Protein 2HQ6 (pdb70)

GO terms:
  GO:0071005 U2-type precatalytic spliceosome (C, IDA)
  GO:0071013 catalytic step 2 spliceosome (C, IDA)
  GO:0000398 mRNA splicing, via spliceosome (P, IC)
  GO:0005654 nucleoplasm (C, TAS)
  GO:0005654 nucleoplasm (C, IDA)
  GO:0005515 protein binding (F, IPI)

Secondary structure (DSSP, 8-state):
--TTPPPPPB-EEEEEETTEEEEEEEBTTT-HHHHHHHHHHHHTTTTTTEE--EEETTTEEEE--TTSSSS----TTSS-B----BTTB-S-SSSEEEE--SSTT-B-S-EEEESS--GGGTTTS-EEEEE-GGGHHHHHHTT-S-B-TTS-BSS--EEEEEEEEE-TT-

CATH classification: 2.40.100.10

Solvent-accessible surface area: 8196 Å² total; per-residue (Å²): 177,104,241,39,36,43,28,121,38,74,7,54,0,26,0,74,15,84,2,26,64,0,22,0,44,0,0,9,177,26,0,56,86,0,0,109,0,0,5,63,5,3,111,106,54,64,0,49,102,6,26,0,10,80,0,33,102,58,48,5,0,15,0,0,0,63,84,9,95,26,109,19,24,133,14,43,91,75,58,80,13,92,10,13,82,66,89,132,7,52,0,47,86,130,0,1,0,0,0,12,40,101,37,94,111,48,0,14,1,20,0,4,0,0,13,16,144,0,63,114,23,30,88,126,27,0,6,0,0,55,6,19,72,126,14,28,150,29,0,41,86,1,28,128,34,110,50,68,150,121,63,87,3,137,107,36,32,75,0,130,21,13,65,30,86,116,29,28,62,156

InterPro domains:
  IPR002130 Cyclophilin-type peptidyl-prolyl cis-trans isomerase domain [PF00160] (16-166)
  IPR002130 Cyclophilin-type peptidyl-prolyl cis-trans iso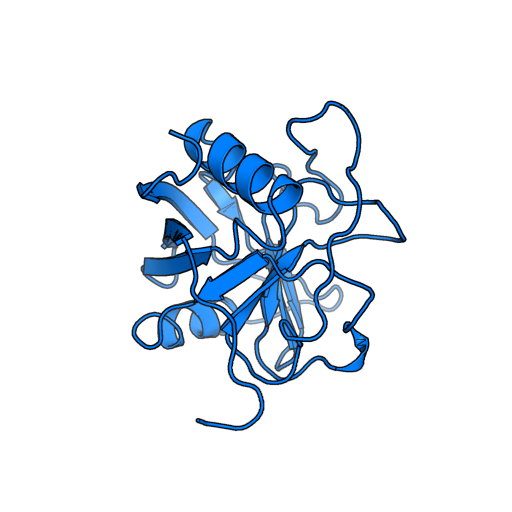merase domain [PR00153] (28-43)
  IPR002130 Cyclophilin-type peptidyl-prolyl cis-trans isomerase domain [PR00153] (54-66)
  IPR002130 Cyclophilin-type peptidyl-prolyl cis-trans isomerase domain [PR00153] (97-112)
  IPR002130 Cyclophilin-type peptidyl-prolyl cis-trans isomerase domain [PR00153] (112-124)
  IPR002130 Cyclophilin-type peptidyl-prolyl cis-trans isomerase domain [PR00153] (125-140)
  IPR002130 Cyclophilin-type peptidyl-prolyl cis-trans isomerase domain [PS50072] (19-166)
  IPR020892 Cyclophilin-type peptidyl-prolyl cis-trans isomerase, conserved site [PS00170] (49-66)
  IPR029000 Cyclophilin-like domain superfamily [G3DSA:2.40.100.10] (1-178)
  IPR029000 Cyclophilin-like domain superfamily [SSF50891] (14-184)
  IPR044666 Cyclophilin-type peptidyl-prolyl cis-trans isomerase, cyclophilin A-like [PTHR45625] (11-190)
  IPR059998 Spliceosome-associated protein CWC27, C-terminal [cd22288] (376-428)

Structure (mmCIF, N/CA/C/O backbone):
data_2HQ6
#
_entry.id   2HQ6
#
_cell.length_a   84.433
_cell.length_b   84.433
_cell.length_c   55.289
_cell.angle_alpha   90.00
_cell.angle_beta   90.00
_cell.angle_gamma   120.00
#
_symmetry.space_group_name_H-M   'P 65'
#
loop_
_entity.id
_entity.type
_entity.pdbx_description
1 polymer 'Serologically defined colon cancer antigen 10'
2 non-polymer 'IODIDE ION'
3 non-polymer GLYCEROL
4 water water
#
loop_
_atom_site.group_PDB
_atom_site.id
_atom_site.type_symbol
_atom_site.label_atom_id
_atom_site.label_alt_id
_atom_site.label_comp_id
_atom_site.label_asym_id
_atom_site.label_entity_id
_atom_site.label_seq_id
_atom_site.pdbx_PDB_ins_code
_atom_site.Cartn_x
_atom_site.Cartn_y
_atom_site.Cartn_z
_atom_site.occupancy
_atom_site.B_iso_or_equiv
_atom_site.auth_seq_id
_atom_site.auth_comp_id
_atom_site.auth_asym_id
_atom_site.auth_atom_id
_atom_site.pdbx_PDB_model_num
ATOM 1 N N . VAL A 1 15 ? 44.698 16.544 28.753 1.00 54.45 3 VAL A N 1
ATOM 2 C CA . VAL A 1 15 ? 44.671 15.502 27.656 1.00 52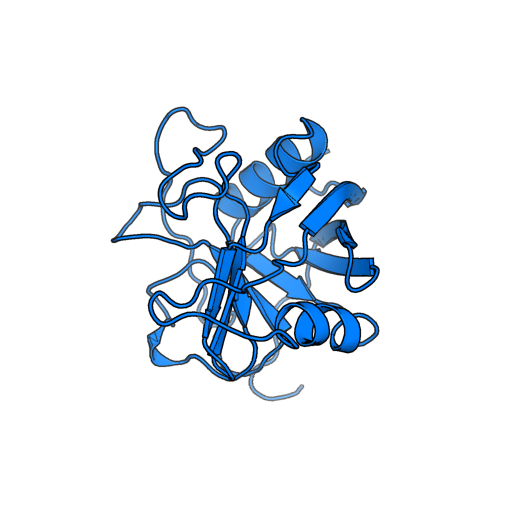.22 3 VAL A CA 1
ATOM 3 C C . VAL A 1 15 ? 43.365 15.462 26.827 1.00 47.69 3 VAL A C 1
ATOM 4 O O . VAL A 1 15 ? 42.331 14.959 27.281 1.00 47.39 3 VAL A O 1
ATOM 8 N N . PRO A 1 16 ? 43.388 16.022 25.617 1.00 45.72 4 PRO A N 1
ATOM 9 C CA . PRO A 1 16 ? 42.158 15.995 24.821 1.00 42.34 4 PRO A CA 1
ATOM 10 C C . PRO A 1 16 ? 41.600 14.588 24.472 1.00 41.13 4 PRO A C 1
ATOM 11 O O . PRO A 1 16 ? 42.369 13.639 24.212 1.00 41.07 4 PRO A O 1
ATOM 15 N N . ARG A 1 17 ? 40.277 14.489 24.420 1.00 38.91 5 ARG A N 1
ATOM 16 C CA . ARG A 1 17 ? 39.660 13.334 23.848 1.00 41.62 5 ARG A CA 1
ATOM 17 C C . ARG A 1 17 ? 40.171 13.178 22.407 1.00 42.62 5 ARG A C 1
ATOM 18 O O . ARG A 1 17 ? 40.333 14.156 21.656 1.00 42.70 5 ARG A O 1
ATOM 26 N N . GLY A 1 18 ? 40.419 11.943 22.029 1.00 45.74 6 GLY A N 1
ATOM 27 C CA . GLY A 1 18 ? 40.829 11.644 20.679 1.00 47.80 6 GLY A CA 1
ATOM 28 C C . GLY A 1 18 ? 42.308 11.918 20.539 1.00 47.24 6 GLY A C 1
ATOM 29 O O . GLY A 1 18 ? 42.823 12.078 19.421 1.00 49.13 6 GLY A O 1
ATOM 30 N N . SER A 1 19 ? 42.998 11.976 21.677 1.00 45.73 7 SER A N 1
ATOM 31 C CA . SER A 1 19 ? 44.428 12.252 21.667 1.00 45.26 7 SER A CA 1
ATOM 32 C C . SER A 1 19 ? 45.189 11.122 20.954 1.00 44.66 7 SER A C 1
ATOM 33 O O . SER A 1 19 ? 44.977 9.930 21.238 1.00 46.33 7 SER A O 1
ATOM 36 N N . GLU A 1 20 ? 46.060 11.496 20.024 1.00 43.44 8 GLU A N 1
ATOM 37 C CA . GLU A 1 20 ? 46.736 10.501 19.203 1.00 42.46 8 GLU A CA 1
ATOM 38 C C . GLU A 1 20 ? 48.139 10.207 19.746 1.00 42.57 8 GLU A C 1
ATOM 39 O O . GLU A 1 20 ? 48.746 11.032 20.443 1.00 42.16 8 GLU A O 1
ATOM 45 N N . PRO A 1 21 ? 48.668 9.015 19.442 1.00 36.44 9 PRO A N 1
ATOM 46 C CA . PRO A 1 21 ? 50.038 8.728 19.891 1.00 35.91 9 PRO A CA 1
ATOM 47 C C . PRO A 1 21 ? 51.047 9.643 19.171 1.00 34.07 9 PRO A C 1
ATOM 48 O O . PRO A 1 21 ? 50.732 10.246 18.127 1.00 32.42 9 PRO A O 1
ATOM 52 N N . PRO A 1 22 ? 52.271 9.747 19.713 1.00 34.32 10 PRO A N 1
ATOM 53 C CA . PRO A 1 22 ? 53.235 10.624 19.049 1.00 34.59 10 PRO A CA 1
ATOM 54 C C . PRO A 1 22 ? 53.659 10.043 17.697 1.00 33.99 10 PRO A C 1
ATOM 55 O O . PRO A 1 22 ? 53.653 8.805 17.500 1.00 33.54 10 PRO A O 1
ATOM 59 N N . THR A 1 23 ? 53.967 10.925 16.764 1.00 32.72 11 THR A N 1
ATOM 60 C CA . THR A 1 23 ? 54.387 10.479 15.439 1.00 31.72 11 THR A CA 1
ATOM 61 C C . THR A 1 23 ? 55.893 10.323 15.461 1.00 32.67 11 THR A C 1
ATOM 62 O O . THR A 1 23 ? 56.556 10.838 16.381 1.00 33.94 11 THR A O 1
ATOM 66 N N . ASN A 1 24 ? 56.435 9.684 14.434 1.00 32.17 12 ASN A N 1
ATOM 67 C CA . ASN A 1 24 ? 57.884 9.451 14.322 1.00 31.76 12 ASN A CA 1
ATOM 68 C C . ASN A 1 24 ? 58.199 9.187 12.870 1.00 31.66 12 ASN A C 1
ATOM 69 O O . ASN A 1 24 ? 57.942 8.090 12.350 1.00 32.64 12 ASN A O 1
ATOM 74 N N . GLY A 1 25 ? 58.768 10.184 12.204 1.00 30.64 13 GLY A N 1
ATOM 75 C CA . GLY A 1 25 ? 58.939 10.136 10.725 1.00 30.90 13 GLY A CA 1
ATOM 76 C C . GLY A 1 25 ? 58.220 11.317 10.083 1.00 31.42 13 GLY A C 1
ATOM 77 O O . GLY A 1 25 ? 57.113 11.754 10.542 1.00 32.27 13 GLY A O 1
ATOM 78 N N . LYS A 1 26 ? 58.864 11.886 9.060 1.00 31.68 14 LYS A N 1
ATOM 79 C CA . LYS A 1 26 ? 58.340 13.093 8.423 1.00 30.73 14 LYS A CA 1
ATOM 80 C C . LYS A 1 26 ? 58.672 13.057 6.916 1.00 30.64 14 LYS A C 1
ATOM 81 O O . LYS A 1 26 ? 59.816 12.764 6.511 1.00 29.88 14 LYS A O 1
ATOM 87 N N . VAL A 1 27 ? 57.660 13.340 6.113 1.00 29.23 15 VAL A N 1
ATOM 88 C CA . VAL A 1 27 ? 57.786 13.383 4.642 1.00 30.05 15 VAL A CA 1
ATOM 89 C C . VAL A 1 27 ? 57.206 14.716 4.191 1.00 30.63 15 VAL A C 1
ATOM 90 O O . VAL A 1 27 ? 56.168 15.166 4.722 1.00 30.26 15 VAL A O 1
ATOM 94 N N . LEU A 1 28 ? 57.877 15.346 3.222 1.00 30.77 16 LEU A N 1
ATOM 95 C CA . LEU A 1 28 ? 57.443 16.617 2.635 1.00 30.66 16 LEU A CA 1
ATOM 96 C C . LEU A 1 28 ? 57.083 16.377 1.153 1.00 29.75 16 LEU A C 1
ATOM 97 O O . LEU A 1 28 ? 57.924 15.942 0.365 1.00 29.82 16 LEU A O 1
ATOM 102 N N . LEU A 1 29 ? 55.818 16.592 0.813 1.00 28.56 17 LEU A N 1
ATOM 103 C CA . LEU A 1 29 ? 55.392 16.533 -0.576 1.00 28.44 17 LEU A CA 1
ATOM 104 C C . LEU A 1 29 ? 55.411 17.964 -1.122 1.00 30.01 17 LEU A C 1
ATOM 105 O O . LEU A 1 29 ? 54.779 18.867 -0.528 1.00 29.76 17 LEU A O 1
ATOM 110 N N . LYS A 1 30 ? 56.082 18.153 -2.253 1.00 29.36 18 LYS A N 1
ATOM 111 C CA . LYS A 1 30 ? 56.021 19.455 -2.921 1.00 29.06 18 LYS A CA 1
ATOM 112 C C . LYS A 1 30 ? 55.012 19.338 -4.031 1.00 29.21 18 LYS A C 1
ATOM 113 O O . LYS A 1 30 ? 55.263 18.679 -5.045 1.00 29.30 18 LYS A O 1
ATOM 119 N N . THR A 1 31 ? 53.828 19.899 -3.800 1.00 28.06 19 THR A N 1
ATOM 120 C CA . THR A 1 31 ? 52.754 19.696 -4.746 1.00 28.75 19 THR A CA 1
ATOM 121 C C . THR A 1 31 ? 52.409 20.990 -5.464 1.00 29.26 19 THR A C 1
ATOM 122 O O . THR A 1 31 ? 52.856 22.101 -5.065 1.00 29.43 19 THR A O 1
ATOM 126 N N . THR A 1 32 ? 51.627 20.855 -6.537 1.00 28.46 20 THR A N 1
ATOM 127 C CA . THR A 1 32 ? 51.140 22.036 -7.311 1.00 28.75 20 THR A CA 1
ATOM 128 C C . THR A 1 32 ? 50.106 22.891 -6.537 1.00 29.28 20 THR A C 1
ATOM 129 O O . THR A 1 32 ? 49.667 23.973 -7.015 1.00 28.98 20 THR A O 1
ATOM 133 N N . ALA A 1 33 ? 49.737 22.420 -5.344 1.00 28.63 21 ALA A N 1
ATOM 134 C CA . ALA A 1 33 ? 48.909 23.178 -4.369 1.00 28.86 21 ALA A CA 1
ATOM 135 C C . ALA A 1 33 ? 49.735 23.731 -3.182 1.00 30.07 21 ALA A C 1
ATOM 136 O O . ALA A 1 33 ? 49.152 24.245 -2.215 1.00 29.70 21 ALA A O 1
ATOM 138 N N . GLY A 1 34 ? 51.063 23.582 -3.242 1.00 29.54 22 GLY A N 1
ATOM 139 C CA . GLY A 1 34 ? 51.940 23.984 -2.146 1.00 29.86 22 GLY A CA 1
ATOM 140 C C . GLY A 1 34 ? 52.594 22.795 -1.448 1.00 29.63 22 GLY A C 1
ATOM 141 O O . GLY A 1 34 ? 52.376 21.605 -1.804 1.00 30.99 22 GLY A O 1
ATOM 142 N N . ASP A 1 35 ? 53.372 23.099 -0.419 1.00 29.57 23 ASP A N 1
ATOM 143 C CA . ASP A 1 35 ? 54.022 22.040 0.370 1.00 29.78 23 ASP A CA 1
ATOM 144 C C . ASP A 1 35 ? 53.040 21.393 1.342 1.00 30.02 23 ASP A C 1
ATOM 145 O O . ASP A 1 35 ? 52.199 22.090 1.968 1.00 30.49 23 ASP A O 1
ATOM 150 N N . ILE A 1 36 ? 53.165 20.080 1.483 1.00 28.22 24 ILE A N 1
ATOM 151 C CA . ILE A 1 36 ? 52.357 19.329 2.437 1.00 28.89 24 ILE A CA 1
ATOM 152 C C . ILE A 1 36 ? 53.308 18.477 3.279 1.00 29.16 24 ILE A C 1
ATOM 153 O O . ILE A 1 36 ? 54.095 17.674 2.762 1.00 28.10 24 ILE A O 1
ATOM 158 N N . ASP A 1 37 ? 53.221 18.657 4.588 1.00 29.10 25 ASP A N 1
ATOM 159 C CA . ASP A 1 37 ? 54.188 18.101 5.525 1.00 29.29 25 ASP A CA 1
ATOM 160 C C . ASP A 1 37 ? 53.422 17.038 6.298 1.00 28.69 25 ASP A C 1
ATOM 161 O O . ASP A 1 37 ? 52.423 17.342 6.954 1.00 30.53 25 ASP A O 1
ATOM 166 N N . ILE A 1 38 ? 53.901 15.799 6.225 1.00 28.91 26 ILE A N 1
ATOM 167 C CA . ILE A 1 38 ? 53.158 14.643 6.761 1.00 27.46 26 ILE A CA 1
ATOM 168 C C . ILE A 1 38 ? 53.985 14.072 7.899 1.00 27.72 26 ILE A C 1
ATOM 169 O O . ILE A 1 38 ? 55.170 13.718 7.690 1.00 28.88 26 ILE A O 1
ATOM 174 N N . GLU A 1 39 ? 53.402 13.969 9.086 1.00 32.21 27 GLU A N 1
ATOM 175 C CA . GLU A 1 39 ? 54.038 13.290 10.213 1.00 31.19 27 GLU A CA 1
ATOM 176 C C . GLU A 1 39 ? 53.545 11.861 10.246 1.00 29.74 27 GLU A C 1
ATOM 177 O O . GLU A 1 39 ? 52.329 11.614 10.091 1.00 30.12 27 GLU A O 1
ATOM 183 N N . LEU A 1 40 ? 54.459 10.910 10.405 1.00 29.52 28 LEU A N 1
ATOM 184 C CA . LEU A 1 40 ? 54.086 9.482 10.282 1.00 27.85 28 LEU A CA 1
ATOM 185 C C . LEU A 1 40 ? 53.912 8.729 11.600 1.00 28.22 28 LEU A C 1
ATOM 186 O O . LEU A 1 40 ? 54.705 8.884 12.521 1.00 29.25 28 LEU A O 1
ATOM 191 N N . TRP A 1 41 ? 52.893 7.860 11.634 1.00 28.17 29 TRP A N 1
ATOM 192 C CA . TRP A 1 41 ? 52.688 6.911 12.728 1.00 28.32 29 TRP A CA 1
ATOM 193 C C . TRP A 1 41 ? 53.425 5.604 12.394 1.00 28.89 29 TRP A C 1
ATOM 194 O O . TRP A 1 41 ? 52.820 4.561 12.119 1.00 29.89 29 TRP A O 1
ATOM 205 N N . SER A 1 42 ? 54.745 5.687 12.397 1.00 30.76 30 SER A N 1
ATOM 206 C CA . SER A 1 42 ? 55.592 4.527 12.039 1.00 30.84 30 SER A CA 1
ATOM 207 C C . SER A 1 42 ? 55.550 3.417 13.076 1.00 32.52 30 SER A C 1
ATOM 208 O O . SER A 1 42 ? 55.850 2.263 12.737 1.00 34.54 30 SER A O 1
ATOM 211 N N . LYS A 1 43 ? 55.232 3.733 14.345 1.00 31.32 31 LYS A N 1
ATOM 212 C CA . LYS A 1 43 ? 55.153 2.676 15.366 1.00 33.95 31 LYS A CA 1
ATOM 213 C C . LYS A 1 43 ? 53.888 1.817 15.162 1.00 33.13 31 LYS A C 1
ATOM 214 O O . LYS A 1 43 ? 53.923 0.580 15.208 1.00 32.03 31 LYS A O 1
ATOM 220 N N . GLU A 1 44 ? 52.795 2.506 14.896 1.00 29.19 32 GLU A N 1
ATOM 221 C CA . GLU A 1 44 ? 51.459 1.900 14.791 1.00 29.95 32 GLU A CA 1
ATOM 222 C C . GLU A 1 44 ? 51.195 1.266 13.419 1.00 30.28 32 GLU A C 1
ATOM 223 O O . GLU A 1 44 ? 50.430 0.284 13.322 1.00 30.09 32 GLU A O 1
ATOM 229 N N . ALA A 1 45 ? 51.818 1.833 12.375 1.00 28.79 33 ALA A N 1
ATOM 230 C CA . ALA A 1 45 ? 51.616 1.356 10.983 1.00 29.45 33 ALA A CA 1
ATOM 231 C C . ALA A 1 45 ? 52.958 1.243 10.240 1.00 30.06 33 ALA A C 1
ATOM 232 O O . ALA A 1 45 ? 53.171 1.907 9.196 1.00 29.77 33 ALA A O 1
ATOM 234 N N . PRO A 1 46 ? 53.861 0.396 10.766 1.00 30.84 34 PRO A N 1
ATOM 235 C CA . PRO A 1 46 ? 55.219 0.291 10.266 1.00 31.55 34 PRO A CA 1
ATOM 236 C C . PRO A 1 46 ? 55.266 -0.173 8.793 1.00 32.85 34 PRO A C 1
ATOM 237 O O . PRO A 1 46 ? 56.081 0.311 8.041 1.00 32.02 34 PRO A O 1
ATOM 241 N N . LYS A 1 47 ? 54.416 -1.125 8.401 1.00 32.88 35 LYS A N 1
ATOM 242 C CA . LYS A 1 47 ? 54.414 -1.583 7.012 1.00 33.40 35 LYS A CA 1
ATOM 243 C C . LYS A 1 47 ? 54.018 -0.476 6.054 1.00 32.42 35 LYS A C 1
ATOM 244 O O . LYS A 1 47 ? 54.682 -0.284 5.038 1.00 32.09 35 LYS A O 1
ATOM 250 N N . ALA A 1 48 ? 52.960 0.277 6.408 1.00 30.27 36 ALA A N 1
ATOM 251 C CA . ALA A 1 48 ? 52.500 1.369 5.564 1.00 29.43 36 ALA A CA 1
ATOM 252 C C . ALA A 1 48 ? 53.579 2.489 5.531 1.00 29.20 36 ALA A C 1
ATOM 253 O O . ALA A 1 48 ? 53.870 3.052 4.484 1.00 27.45 36 ALA A O 1
ATOM 255 N N . CYS A 1 49 ? 54.159 2.806 6.684 1.00 28.95 37 CYS A N 1
ATOM 256 C CA . CYS A 1 49 ? 55.150 3.882 6.751 1.00 28.98 37 CYS A CA 1
ATOM 257 C C . CYS A 1 49 ? 56.436 3.555 5.975 1.00 30.54 37 CYS A C 1
ATOM 258 O O . CYS A 1 49 ? 56.985 4.423 5.283 1.00 29.83 37 CYS A O 1
ATOM 261 N N . ARG A 1 50 ? 56.896 2.315 6.083 1.00 30.33 38 ARG A N 1
ATOM 262 C CA . ARG A 1 50 ? 58.095 1.873 5.370 1.00 31.52 38 ARG A CA 1
ATOM 263 C C . ARG A 1 50 ? 57.814 1.938 3.860 1.00 32.01 38 ARG A C 1
ATOM 264 O O . ARG A 1 50 ? 58.631 2.454 3.091 1.00 32.73 38 ARG A O 1
ATOM 272 N N . ASN A 1 51 ? 56.637 1.436 3.457 1.00 30.76 39 ASN A N 1
ATOM 273 C CA . ASN A 1 51 ? 56.223 1.463 2.048 1.00 30.91 39 ASN A CA 1
ATOM 274 C C . ASN A 1 51 ? 56.223 2.930 1.524 1.00 30.19 39 ASN A C 1
ATOM 275 O O . ASN A 1 51 ? 56.814 3.265 0.477 1.00 31.25 39 ASN A O 1
ATOM 280 N N . PHE A 1 52 ? 55.591 3.811 2.280 1.00 29.09 40 PHE A N 1
ATOM 281 C CA . PHE A 1 52 ? 55.486 5.214 1.858 1.00 28.83 40 PHE A CA 1
ATOM 282 C C . PHE A 1 52 ? 56.850 5.888 1.776 1.00 29.97 40 PHE A C 1
ATOM 283 O O . PHE A 1 52 ? 57.139 6.609 0.792 1.00 30.45 40 PHE A O 1
ATOM 291 N N . ILE A 1 53 ? 57.689 5.647 2.779 1.00 29.36 41 ILE A N 1
ATOM 292 C CA . ILE A 1 53 ? 59.021 6.260 2.785 1.00 31.17 41 ILE A CA 1
ATOM 293 C C . ILE A 1 53 ? 59.854 5.768 1.579 1.00 31.67 41 ILE A C 1
ATOM 294 O O . ILE A 1 53 ? 60.497 6.578 0.882 1.00 33.14 41 ILE A O 1
ATOM 299 N N . GLN A 1 54 ? 59.825 4.453 1.324 1.00 31.97 42 GLN A N 1
ATOM 300 C CA . GLN A 1 54 ? 60.711 3.851 0.311 1.00 33.92 42 GLN A CA 1
ATOM 301 C C . GLN A 1 54 ? 60.258 4.300 -1.073 1.00 32.61 42 GLN A C 1
ATOM 302 O O . GLN A 1 54 ? 61.069 4.675 -1.911 1.00 33.33 42 GLN A O 1
ATOM 308 N N . LEU A 1 55 ? 58.953 4.305 -1.302 1.00 31.69 43 LEU A N 1
ATOM 309 C CA . LEU A 1 55 ? 58.439 4.789 -2.574 1.00 31.87 43 LEU A CA 1
ATOM 310 C C . LEU A 1 55 ? 58.825 6.253 -2.785 1.00 32.11 43 LEU A C 1
ATOM 311 O O . LEU A 1 55 ? 59.215 6.631 -3.876 1.00 33.13 43 LEU A O 1
ATOM 316 N N . CYS A 1 56 ? 58.663 7.050 -1.732 1.00 32.03 44 CYS A N 1
ATOM 317 C CA . CYS A 1 56 ? 59.065 8.456 -1.707 1.00 32.10 44 CYS A CA 1
ATOM 318 C C . CYS A 1 56 ? 60.533 8.573 -2.133 1.00 32.70 44 CYS A C 1
ATOM 319 O O . CYS A 1 56 ? 60.857 9.301 -3.052 1.00 31.47 44 CYS A O 1
ATOM 322 N N . LEU A 1 57 ? 61.399 7.833 -1.455 1.00 33.40 45 LEU A N 1
ATOM 323 C CA . LEU A 1 57 ? 62.828 7.857 -1.766 1.00 34.85 45 LEU A CA 1
ATOM 324 C C . LEU A 1 57 ? 63.193 7.397 -3.172 1.00 35.30 45 LEU A C 1
ATOM 325 O O . LEU A 1 57 ? 64.171 7.860 -3.750 1.00 37.20 45 LEU A O 1
ATOM 330 N N . GLU A 1 58 ? 62.437 6.454 -3.695 1.00 34.35 46 GLU A N 1
ATOM 331 C CA . GLU A 1 58 ? 62.675 5.891 -5.015 1.00 35.97 46 GLU A CA 1
ATOM 332 C C . GLU A 1 58 ? 62.075 6.754 -6.144 1.00 35.26 46 GLU A C 1
ATOM 333 O O . GLU A 1 58 ? 62.099 6.357 -7.333 1.00 35.48 46 GLU A O 1
ATOM 339 N N . ALA A 1 59 ? 61.566 7.927 -5.783 1.00 33.79 47 ALA A N 1
ATOM 340 C CA . ALA A 1 59 ? 60.960 8.850 -6.749 1.00 33.60 47 ALA A CA 1
ATOM 341 C C . ALA A 1 59 ? 59.622 8.354 -7.316 1.00 32.50 47 ALA A C 1
ATOM 342 O O . ALA A 1 59 ? 59.132 8.873 -8.323 1.00 34.13 47 ALA A O 1
ATOM 344 N N . TYR A 1 60 ? 59.042 7.336 -6.699 1.00 32.14 48 TYR A N 1
ATOM 345 C CA . TYR A 1 60 ? 57.909 6.640 -7.324 1.00 31.68 48 TYR A CA 1
ATOM 346 C C . TYR A 1 60 ? 56.673 7.533 -7.323 1.00 32.16 48 TYR A C 1
ATOM 347 O O . TYR A 1 60 ? 55.769 7.377 -8.175 1.00 32.03 48 TYR A O 1
ATOM 356 N N . TYR A 1 61 ? 56.608 8.444 -6.358 1.00 30.34 49 TYR A N 1
ATOM 357 C CA . TYR A 1 61 ? 55.499 9.399 -6.326 1.00 30.09 49 TYR A CA 1
ATOM 358 C C . TYR A 1 61 ? 55.751 10.720 -7.079 1.00 31.03 49 TYR A C 1
ATOM 359 O O . TYR A 1 61 ? 54.839 11.576 -7.185 1.00 30.16 49 TYR A O 1
ATOM 368 N N . ASP A 1 62 ? 56.989 10.943 -7.533 1.00 31.36 50 ASP A N 1
ATOM 369 C CA . ASP A 1 62 ? 57.304 12.171 -8.252 1.00 33.31 50 ASP A CA 1
ATOM 370 C C . ASP A 1 62 ? 56.485 12.239 -9.548 1.00 33.51 50 ASP A C 1
ATOM 371 O O . ASP A 1 62 ? 56.308 11.218 -10.217 1.00 32.42 50 ASP A O 1
ATOM 376 N N . ASN A 1 63 ? 55.980 13.431 -9.885 1.00 34.05 51 ASN A N 1
ATOM 377 C CA . ASN A 1 63 ? 55.189 13.652 -11.083 1.00 35.36 51 ASN A CA 1
ATOM 378 C C . ASN A 1 63 ? 53.924 12.767 -11.126 1.00 36.32 51 ASN A C 1
ATOM 379 O O . ASN A 1 63 ? 53.544 12.259 -12.196 1.00 37.74 51 ASN A O 1
ATOM 384 N N . THR A 1 64 ? 53.301 12.543 -9.978 1.00 32.26 52 THR A N 1
ATOM 385 C CA . THR A 1 64 ? 52.039 11.787 -9.974 1.00 31.31 52 THR A CA 1
ATOM 386 C C . THR A 1 64 ? 50.883 12.703 -9.623 1.00 31.31 52 THR A C 1
ATOM 387 O O . THR A 1 64 ? 51.070 13.704 -8.921 1.00 34.01 52 THR A O 1
ATOM 391 N N . ILE A 1 65 ? 49.695 12.360 -10.088 1.00 30.75 53 ILE A N 1
ATOM 392 C CA . ILE A 1 65 ? 48.576 13.296 -9.966 1.00 30.84 53 ILE A CA 1
ATOM 393 C C . ILE A 1 65 ? 47.710 12.890 -8.777 1.00 29.67 53 ILE A C 1
ATOM 394 O O . ILE A 1 65 ? 47.830 11.769 -8.247 1.00 29.75 53 ILE A O 1
ATOM 399 N N . PHE A 1 66 ? 46.812 13.799 -8.396 1.00 29.49 54 PHE A N 1
ATOM 400 C CA . PHE A 1 66 ? 45.760 13.483 -7.456 1.00 28.82 54 PHE A CA 1
ATOM 401 C C . PHE A 1 66 ? 44.532 13.298 -8.308 1.00 29.18 54 PHE A C 1
ATOM 402 O O . PHE A 1 66 ? 43.839 14.274 -8.654 1.00 29.82 54 PHE A O 1
ATOM 410 N N . HIS A 1 67 ? 44.281 12.025 -8.646 1.00 28.39 55 HIS A N 1
ATOM 411 C CA . HIS A 1 67 ? 43.343 11.650 -9.727 1.00 29.28 55 HIS A CA 1
ATOM 412 C C . HIS A 1 67 ? 41.874 11.586 -9.261 1.00 29.73 55 HIS A C 1
ATOM 413 O O . HIS A 1 67 ? 40.974 11.469 -10.075 1.00 30.15 55 HIS A O 1
ATOM 420 N N . ARG A 1 68 ? 41.639 11.635 -7.945 1.00 29.62 56 ARG A N 1
ATOM 421 C CA . ARG A 1 68 ? 40.265 11.449 -7.435 1.00 30.44 56 ARG A CA 1
ATOM 422 C C . ARG A 1 68 ? 39.988 12.437 -6.297 1.00 29.84 56 ARG A C 1
ATOM 423 O O . ARG A 1 68 ? 40.761 12.507 -5.318 1.00 28.23 56 ARG A O 1
ATOM 431 N N . VAL A 1 69 ? 38.887 13.184 -6.440 1.00 30.67 57 VAL A N 1
ATOM 432 C CA . VAL A 1 69 ? 38.442 14.134 -5.426 1.00 30.12 57 VAL A CA 1
ATOM 433 C C . VAL A 1 69 ? 36.966 13.944 -5.205 1.00 32.52 57 VAL A C 1
ATOM 434 O O . VAL A 1 69 ? 36.173 14.007 -6.157 1.00 32.86 57 VAL A O 1
ATOM 438 N N . VAL A 1 70 ? 36.619 13.713 -3.941 1.00 32.21 58 VAL A N 1
ATOM 439 C CA . VAL A 1 70 ? 35.245 13.622 -3.526 1.00 35.10 58 VAL A CA 1
ATOM 440 C C . VAL A 1 70 ? 35.074 14.765 -2.548 1.00 35.13 58 VAL A C 1
ATOM 441 O O . VAL A 1 70 ? 35.532 14.683 -1.400 1.00 33.53 58 VAL A O 1
ATOM 445 N N . PRO A 1 71 ? 34.414 15.843 -2.995 1.00 37.27 59 PRO A N 1
ATOM 446 C CA . PRO A 1 71 ? 34.260 17.037 -2.148 1.00 38.31 59 PRO A CA 1
ATOM 447 C C . PRO A 1 71 ? 33.870 16.763 -0.681 1.00 37.83 59 PRO A C 1
ATOM 448 O O . PRO A 1 71 ? 32.904 16.043 -0.387 1.00 38.50 59 PRO A O 1
ATOM 452 N N . GLY A 1 72 ? 34.662 17.294 0.235 1.00 37.15 60 GLY A N 1
ATOM 453 C CA . GLY A 1 72 ? 34.330 17.174 1.641 1.00 37.16 60 GLY A CA 1
ATOM 454 C C . GLY A 1 72 ? 34.662 15.815 2.218 1.00 36.29 60 GLY A C 1
ATOM 455 O O . GLY A 1 72 ? 34.392 15.555 3.400 1.00 37.03 60 GLY A O 1
ATOM 456 N N . PHE A 1 73 ? 35.241 14.935 1.395 1.00 34.09 61 PHE A N 1
ATOM 457 C CA . PHE A 1 73 ? 35.503 13.575 1.859 1.00 33.13 61 PHE A CA 1
ATOM 458 C C . PHE A 1 73 ? 36.993 13.244 1.727 1.00 31.55 61 PHE A C 1
ATOM 459 O O . PHE A 1 73 ? 37.708 13.179 2.740 1.00 29.60 61 PHE A O 1
ATOM 467 N N . ILE A 1 74 ? 37.463 13.064 0.493 1.00 30.31 62 ILE A N 1
ATOM 468 C CA . ILE A 1 74 ? 38.864 12.651 0.281 1.00 29.93 62 ILE A CA 1
ATOM 469 C C . ILE A 1 74 ? 39.457 13.234 -0.994 1.00 30.08 62 ILE A C 1
ATOM 470 O O . ILE A 1 74 ? 38.735 13.554 -1.956 1.00 30.84 62 ILE A O 1
ATOM 475 N N . VAL A 1 75 ? 40.778 13.387 -0.995 1.00 28.43 63 VAL A N 1
ATOM 476 C CA . VAL A 1 75 ? 41.494 13.548 -2.244 1.00 28.53 63 VAL A CA 1
ATOM 477 C C . VAL A 1 75 ? 42.565 12.434 -2.295 1.00 27.31 63 VAL A C 1
ATOM 478 O O . VAL A 1 75 ? 43.312 12.255 -1.351 1.00 26.80 63 VAL A O 1
ATOM 482 N N . GLN A 1 76 ? 42.657 11.744 -3.419 1.00 27.87 64 GLN A N 1
ATOM 483 C CA . GLN A 1 76 ? 43.440 10.479 -3.492 1.00 26.45 64 GLN A CA 1
ATOM 484 C C . GLN A 1 76 ? 44.426 10.564 -4.635 1.00 27.68 64 GLN A C 1
ATOM 485 O O . GLN A 1 76 ? 44.118 11.159 -5.697 1.00 29.41 64 GLN A O 1
ATOM 491 N N . GLY A 1 77 ? 45.612 9.974 -4.421 1.00 28.69 65 GLY A N 1
ATOM 492 C CA . GLY A 1 77 ? 46.705 10.019 -5.396 1.00 28.11 65 GLY A CA 1
ATOM 493 C C . GLY A 1 77 ? 47.575 8.809 -5.245 1.00 28.26 65 GLY A C 1
ATOM 494 O O . GLY A 1 77 ? 47.124 7.737 -4.762 1.00 27.37 65 GLY A O 1
ATOM 495 N N . GLY A 1 78 ? 48.833 8.980 -5.624 1.00 28.32 66 GLY A N 1
ATOM 496 C CA . GLY A 1 78 ? 49.798 7.896 -5.473 1.00 28.41 66 GLY A CA 1
ATOM 497 C C . GLY A 1 78 ? 49.742 6.781 -6.498 1.00 29.48 66 GLY A C 1
ATOM 498 O O . GLY A 1 78 ? 50.359 5.716 -6.293 1.00 29.85 66 GLY A O 1
ATOM 499 N N . ASP A 1 79 ? 49.056 7.018 -7.625 1.00 29.97 67 ASP A N 1
ATOM 500 C CA . ASP A 1 79 ? 49.016 6.027 -8.741 1.00 30.45 67 ASP A CA 1
ATOM 501 C C . ASP A 1 79 ? 50.000 6.518 -9.834 1.00 31.09 67 ASP A C 1
ATOM 502 O O . ASP A 1 79 ? 49.767 7.556 -10.417 1.00 30.41 67 ASP A O 1
ATOM 507 N N . PRO A 1 80 ? 51.106 5.792 -10.061 1.00 32.03 68 PRO A N 1
ATOM 508 C CA . PRO A 1 80 ? 52.094 6.247 -11.052 1.00 32.91 68 PRO A CA 1
ATOM 509 C C . PRO A 1 80 ? 51.521 6.311 -12.477 1.00 33.79 68 PRO A C 1
ATOM 510 O O . PRO A 1 80 ? 52.092 7.008 -13.324 1.00 34.00 68 PRO A O 1
ATOM 514 N N . THR A 1 81 ? 50.419 5.598 -12.733 1.00 32.07 69 THR A N 1
ATOM 515 C CA . THR A 1 81 ? 49.729 5.649 -14.042 1.00 32.37 69 THR A CA 1
ATOM 516 C C . THR A 1 81 ? 48.740 6.790 -14.157 1.00 33.19 69 THR A C 1
ATOM 517 O O . THR A 1 81 ? 48.329 7.129 -15.248 1.00 34.12 69 THR A O 1
ATOM 521 N N . GLY A 1 82 ? 48.337 7.364 -13.031 1.00 32.04 70 GLY A N 1
ATOM 522 C CA . GLY A 1 82 ? 47.321 8.432 -13.048 1.00 33.63 70 GLY A CA 1
ATOM 523 C C . GLY A 1 82 ? 45.912 7.965 -13.389 1.00 33.05 70 GLY A C 1
ATOM 524 O O . GLY A 1 82 ? 44.986 8.770 -13.423 1.00 34.45 70 GLY A O 1
ATOM 525 N N . THR A 1 83 ? 45.730 6.654 -13.602 1.00 33.24 71 THR A N 1
ATOM 526 C CA . THR A 1 83 ? 44.410 6.166 -14.039 1.00 34.46 71 THR A CA 1
ATOM 527 C C . THR A 1 83 ? 43.407 5.942 -12.905 1.00 34.65 71 THR A C 1
ATOM 528 O O . THR A 1 83 ? 42.181 5.928 -13.138 1.00 36.88 71 THR A O 1
ATOM 532 N N . GLY A 1 84 ? 43.918 5.739 -11.692 1.00 32.97 72 GLY A N 1
ATOM 533 C CA . GLY A 1 84 ? 43.050 5.404 -10.556 1.00 34.79 72 GLY A CA 1
ATOM 534 C C . GLY A 1 84 ? 43.103 3.920 -10.181 1.00 32.83 72 GLY A C 1
ATOM 535 O O . GLY A 1 84 ? 42.645 3.551 -9.096 1.00 34.60 72 GLY A O 1
ATOM 536 N N . SER A 1 85 ? 43.663 3.080 -11.055 1.00 33.00 73 SER A N 1
ATOM 537 C CA . SER A 1 85 ? 43.711 1.631 -10.829 1.00 31.84 73 SER A CA 1
ATOM 538 C C . SER A 1 85 ? 45.129 1.059 -10.674 1.00 32.23 73 SER A C 1
ATOM 539 O O . SER A 1 85 ? 45.295 -0.137 -10.384 1.00 30.85 73 SER A O 1
ATOM 542 N N . GLY A 1 86 ? 46.142 1.918 -10.841 1.00 30.72 74 GLY A N 1
ATOM 543 C CA . GLY A 1 86 ? 47.524 1.407 -10.809 1.00 31.13 74 GLY A CA 1
ATOM 544 C C . GLY A 1 86 ? 48.224 1.557 -9.477 1.00 31.41 74 GLY A C 1
ATOM 545 O O . GLY A 1 86 ? 47.607 1.906 -8.450 1.00 32.06 74 GLY A O 1
ATOM 546 N N . GLY A 1 87 ? 49.528 1.265 -9.483 1.00 31.19 75 GLY A N 1
ATOM 547 C CA . GLY A 1 87 ? 50.333 1.390 -8.267 1.00 32.54 75 GLY A CA 1
ATOM 548 C C . GLY A 1 87 ? 50.468 0.078 -7.495 1.00 33.44 75 GLY A C 1
ATOM 549 O O . GLY A 1 87 ? 49.491 -0.696 -7.353 1.00 33.11 75 GLY A O 1
ATOM 550 N N . GLU A 1 88 ? 51.683 -0.145 -6.999 1.00 33.75 76 GLU A N 1
ATOM 551 C CA . GLU A 1 88 ? 52.023 -1.325 -6.224 1.00 35.17 76 GLU A CA 1
ATOM 552 C C . GLU A 1 88 ? 52.926 -0.939 -5.049 1.00 36.68 76 GLU A C 1
ATOM 553 O O . GLU A 1 88 ? 53.635 0.074 -5.101 1.00 35.22 76 GLU A O 1
ATOM 559 N N . SER A 1 89 ? 52.897 -1.773 -4.004 1.00 32.93 77 SER A N 1
ATOM 560 C CA . SER A 1 89 ? 53.743 -1.628 -2.842 1.00 32.60 77 SER A CA 1
ATOM 561 C C . SER A 1 89 ? 55.199 -2.050 -3.114 1.00 33.70 77 SER A C 1
ATOM 562 O O . SER A 1 89 ? 55.517 -2.591 -4.174 1.00 34.69 77 SER A O 1
ATOM 565 N N . ILE A 1 90 ? 56.063 -1.839 -2.127 1.00 34.12 78 ILE A N 1
ATOM 566 C CA . ILE A 1 90 ? 57.486 -2.216 -2.227 1.00 35.52 78 ILE A CA 1
ATOM 567 C C . ILE A 1 90 ? 57.674 -3.696 -1.954 1.00 36.08 78 ILE A C 1
ATOM 568 O O . ILE A 1 90 ? 58.785 -4.216 -2.087 1.00 37.92 78 ILE A O 1
ATOM 573 N N . TYR A 1 91 ? 56.597 -4.375 -1.551 1.00 35.38 79 TYR A N 1
ATOM 574 C CA . TYR A 1 91 ? 56.701 -5.736 -1.004 1.00 36.15 79 TYR A CA 1
ATOM 575 C C . TYR A 1 91 ? 56.524 -6.840 -2.033 1.00 37.40 79 TYR A C 1
ATOM 576 O O . TYR A 1 91 ? 56.718 -8.000 -1.711 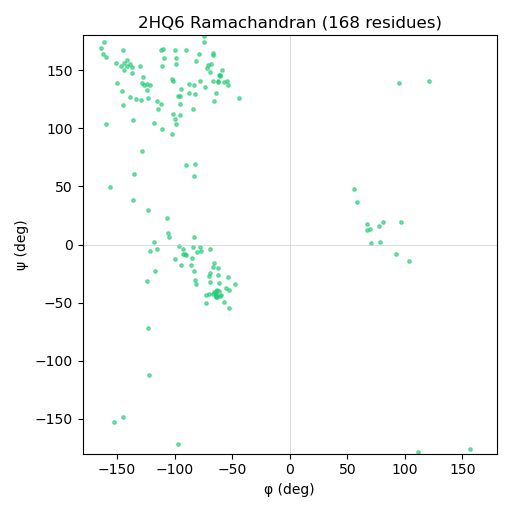1.00 39.41 79 TYR A O 1
ATOM 585 N N . GLY A 1 92 ? 56.133 -6.486 -3.257 1.00 37.25 80 GLY A N 1
ATOM 586 C CA . GLY A 1 92 ? 55.909 -7.499 -4.320 1.00 39.87 80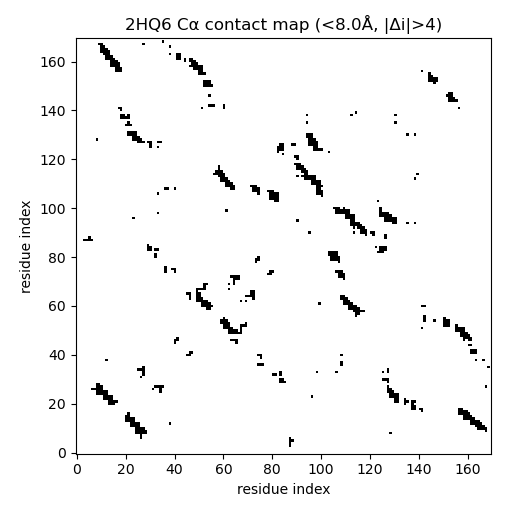 GLY A CA 1
ATOM 587 C C . GLY A 1 92 ? 54.466 -7.997 -4.395 1.00 39.64 80 GLY A C 1
ATOM 588 O O . GLY A 1 92 ? 54.101 -8.744 -5.315 1.00 42.52 80 GLY A O 1
ATOM 589 N N . ALA A 1 93 ? 53.662 -7.597 -3.412 1.00 37.39 81 ALA A N 1
ATOM 590 C CA 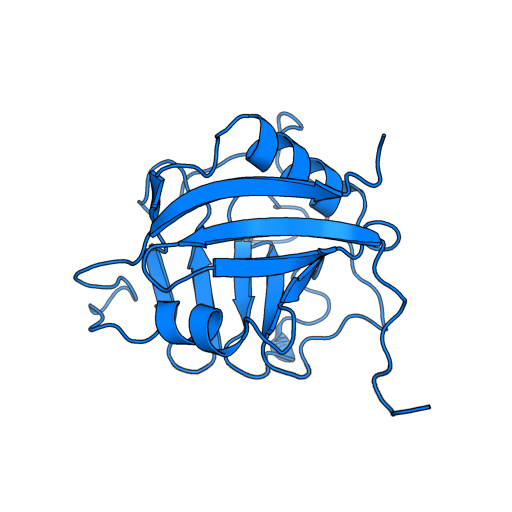. ALA A 1 93 ? 52.232 -7.881 -3.382 1.00 37.74 81 ALA A CA 1
ATOM 591 C C . ALA A 1 93 ? 51.547 -6.895 -2.436 1.00 35.88 81 ALA A C 1
ATOM 592 O O . ALA A 1 93 ? 52.214 -6.287 -1.592 1.00 35.83 81 ALA A O 1
ATOM 594 N N . PRO A 1 94 ? 50.219 -6.732 -2.560 1.00 35.93 82 PRO A N 1
ATOM 595 C CA . PRO A 1 94 ? 49.571 -5.787 -1.616 1.00 34.06 82 PRO A CA 1
ATOM 596 C C . PRO A 1 94 ? 49.749 -6.254 -0.175 1.00 34.51 82 PRO A C 1
ATOM 597 O O . PRO A 1 94 ? 49.804 -7.467 0.082 1.00 35.99 82 PRO A O 1
ATOM 601 N N . PHE A 1 95 ? 49.887 -5.311 0.743 1.00 32.46 83 PHE A N 1
ATOM 602 C CA . PHE A 1 95 ? 50.244 -5.643 2.130 1.00 33.90 83 PHE A CA 1
ATOM 603 C C . PHE A 1 95 ? 49.095 -5.407 3.116 1.00 33.96 83 PHE A C 1
ATOM 604 O O . PHE A 1 95 ? 48.054 -4.806 2.771 1.00 33.11 83 PHE A O 1
ATOM 612 N N . LYS A 1 96 ? 49.286 -5.925 4.335 1.00 35.11 84 LYS A N 1
ATOM 613 C CA . LYS A 1 96 ? 48.232 -6.015 5.342 1.00 36.40 84 LYS A CA 1
ATOM 614 C C . LYS A 1 96 ? 47.801 -4.669 5.877 1.00 34.98 84 LYS A C 1
ATOM 615 O O . LYS A 1 96 ? 48.573 -3.707 5.864 1.00 32.94 84 LYS A O 1
ATOM 621 N N . ASP A 1 97 ? 46.569 -4.623 6.365 1.00 31.36 85 ASP A N 1
ATOM 622 C CA . ASP A 1 97 ? 46.060 -3.433 7.034 1.00 30.47 85 ASP A CA 1
ATOM 623 C C . ASP A 1 97 ? 46.713 -3.287 8.397 1.00 30.06 85 ASP A C 1
ATOM 624 O O . ASP A 1 97 ? 47.120 -4.283 8.988 1.00 29.58 85 ASP A O 1
ATOM 629 N N . GLU A 1 98 ? 46.822 -2.044 8.869 1.00 29.82 86 GLU A N 1
ATOM 630 C CA . GLU A 1 98 ? 47.295 -1.778 10.234 1.00 30.30 86 GLU A CA 1
ATOM 631 C C . GLU A 1 98 ? 46.418 -0.712 10.892 1.00 31.74 86 GLU A C 1
ATOM 632 O O . GLU A 1 98 ? 46.540 0.491 10.591 1.00 32.83 86 GLU A O 1
ATOM 638 N N . PHE A 1 99 ? 45.586 -1.136 11.834 1.00 31.11 87 PHE A N 1
ATOM 639 C CA . PHE A 1 99 ? 44.655 -0.211 12.475 1.00 30.05 87 PHE A CA 1
ATOM 640 C C . PHE A 1 99 ? 45.116 0.011 13.905 1.00 30.57 87 PHE A C 1
ATOM 641 O O . PHE A 1 99 ? 45.861 -0.798 14.479 1.00 32.10 87 PHE A O 1
ATOM 649 N N . HIS A 1 100 ? 44.648 1.090 14.499 1.00 28.51 88 HIS A N 1
ATOM 650 C CA . HIS A 1 100 ? 44.897 1.366 15.905 1.00 29.57 88 HIS A CA 1
ATOM 651 C C . HIS A 1 100 ? 43.709 2.147 16.432 1.00 30.53 88 HIS A C 1
ATOM 652 O O . HIS A 1 100 ? 43.164 3.024 15.736 1.00 30.70 88 HIS A O 1
ATOM 659 N N . SER A 1 101 ? 43.287 1.804 17.651 1.00 29.82 89 SER A N 1
ATOM 660 C CA . SER A 1 101 ? 42.046 2.362 18.185 1.00 29.80 89 SER A CA 1
ATOM 661 C C . SER A 1 101 ? 42.167 3.882 18.419 1.00 29.85 89 SER A C 1
ATOM 662 O O . SER A 1 101 ? 41.159 4.551 18.530 1.00 30.54 89 SER A O 1
ATOM 665 N N . ARG A 1 102 ? 43.398 4.380 18.509 1.00 32.61 90 ARG A N 1
ATOM 666 C CA . ARG A 1 102 ? 43.663 5.828 18.705 1.00 33.35 90 ARG A CA 1
ATOM 667 C C . ARG A 1 102 ? 43.942 6.575 17.424 1.00 31.81 90 ARG A C 1
ATOM 668 O O . ARG A 1 102 ? 44.165 7.779 17.467 1.00 32.46 90 ARG A O 1
ATOM 676 N N . LEU A 1 103 ? 43.942 5.868 16.297 1.00 29.72 91 LEU A N 1
ATOM 677 C CA . LEU A 1 103 ? 44.063 6.499 14.970 1.00 28.78 91 LEU A CA 1
ATOM 678 C C . LEU A 1 103 ? 42.719 6.322 14.289 1.00 28.76 91 LEU A C 1
ATOM 679 O O . LEU A 1 103 ? 42.387 5.235 13.798 1.00 27.82 91 LEU A O 1
ATOM 684 N N . ARG A 1 104 ? 41.924 7.388 14.332 1.00 28.62 92 ARG A N 1
ATOM 685 C CA . ARG A 1 104 ? 40.537 7.319 13.859 1.00 29.38 92 ARG A CA 1
ATOM 686 C C . ARG A 1 104 ? 40.228 8.457 12.885 1.00 29.89 92 ARG A C 1
ATOM 687 O O . ARG A 1 104 ? 40.821 9.548 12.959 1.00 28.35 92 ARG A O 1
ATOM 695 N N . PHE A 1 105 ? 39.267 8.205 12.004 1.00 29.50 93 PHE A N 1
ATOM 696 C CA . PHE A 1 105 ? 38.882 9.185 10.975 1.00 30.41 93 PHE A CA 1
ATOM 697 C C . PHE A 1 105 ? 37.904 10.190 11.603 1.00 30.00 93 PHE A C 1
ATOM 698 O O . PHE A 1 105 ? 36.751 10.324 11.179 1.00 31.97 93 PHE A O 1
ATOM 706 N N . ASN A 1 106 ? 38.338 10.866 12.646 1.00 29.99 94 ASN A N 1
ATOM 707 C CA . ASN A 1 106 ? 37.438 11.787 13.342 1.00 30.67 94 ASN A CA 1
ATOM 708 C C . ASN A 1 106 ? 37.711 13.270 13.071 1.00 30.52 94 ASN A C 1
ATOM 709 O O . ASN A 1 106 ? 37.148 14.136 13.741 1.00 31.61 94 ASN A O 1
ATOM 714 N N . ARG A 1 107 ? 38.583 13.551 12.099 1.00 29.76 95 ARG A N 1
ATOM 715 C CA . ARG A 1 107 ? 38.895 14.939 11.739 1.00 30.05 95 ARG A CA 1
ATOM 716 C C . ARG A 1 107 ? 39.542 14.953 10.381 1.00 30.65 95 ARG A C 1
ATOM 717 O O . ARG A 1 107 ? 40.030 13.936 9.918 1.00 30.24 95 ARG A O 1
ATOM 725 N N . ARG A 1 108 ? 39.585 16.123 9.772 1.00 28.59 96 ARG A N 1
ATOM 726 C CA . ARG A 1 108 ? 40.202 16.263 8.474 1.00 28.02 96 ARG A CA 1
ATOM 727 C C . ARG A 1 108 ? 41.726 16.377 8.653 1.00 28.73 96 ARG A C 1
ATOM 728 O O . ARG A 1 108 ? 42.206 16.678 9.747 1.00 29.72 96 ARG A O 1
ATOM 736 N N . GLY A 1 109 ? 42.470 16.062 7.615 1.00 28.31 97 GLY A N 1
ATOM 737 C CA . GLY A 1 109 ? 43.905 16.198 7.644 1.00 26.81 97 GLY A CA 1
ATOM 738 C C . GLY A 1 109 ? 44.675 14.950 7.971 1.00 28.28 97 GLY A C 1
ATOM 739 O O . GLY A 1 109 ? 45.859 15.033 8.328 1.00 30.15 97 GLY A O 1
ATOM 740 N N . LEU A 1 110 ? 44.034 13.796 7.817 1.00 28.17 98 LEU A N 1
ATOM 741 C CA . LEU A 1 110 ? 44.716 12.503 8.027 1.00 27.71 98 LEU A CA 1
ATOM 742 C C . LEU A 1 110 ? 45.148 11.912 6.693 1.00 27.97 98 LEU A C 1
ATOM 743 O O . LEU A 1 110 ? 44.584 12.253 5.640 1.00 28.22 98 LEU A O 1
ATOM 748 N N . VAL A 1 111 ? 46.106 10.990 6.758 1.00 27.82 99 VAL A N 1
ATOM 749 C CA . VAL A 1 111 ? 46.680 10.375 5.574 1.00 26.74 99 VAL A CA 1
ATOM 750 C C . VAL A 1 111 ? 46.486 8.870 5.739 1.00 27.72 99 VAL A C 1
ATOM 751 O O . VAL A 1 111 ? 46.868 8.280 6.780 1.00 27.44 99 VAL A O 1
ATOM 755 N N . ALA A 1 112 ? 45.867 8.266 4.728 1.00 26.98 100 ALA A N 1
ATOM 756 C CA . ALA A 1 112 ? 45.486 6.842 4.850 1.00 27.91 100 ALA A CA 1
ATOM 757 C C . ALA A 1 112 ? 45.695 6.102 3.551 1.00 28.31 100 ALA A C 1
ATOM 758 O O . ALA A 1 112 ? 45.760 6.742 2.479 1.00 27.91 100 ALA A O 1
ATOM 760 N N . MET A 1 113 ? 45.820 4.762 3.612 1.00 28.27 101 MET A N 1
ATOM 761 C CA . MET A 1 113 ? 46.003 4.002 2.381 1.00 29.11 101 MET A CA 1
ATOM 762 C C . MET A 1 113 ? 44.669 3.730 1.706 1.00 29.06 101 MET A C 1
ATOM 763 O O . MET A 1 113 ? 43.706 3.325 2.372 1.00 29.26 101 MET A O 1
ATOM 768 N N . ALA A 1 114 ? 44.654 3.898 0.375 1.00 29.28 102 ALA A N 1
ATOM 769 C CA . ALA A 1 114 ? 43.537 3.440 -0.471 1.00 29.42 102 ALA A CA 1
ATOM 770 C C . ALA A 1 114 ? 43.534 1.920 -0.544 1.00 30.03 102 ALA A C 1
ATOM 771 O O . ALA A 1 114 ? 44.582 1.281 -0.375 1.00 31.45 102 ALA A O 1
ATOM 773 N N . ASN A 1 115 ? 42.370 1.321 -0.788 1.00 30.19 103 ASN A N 1
ATOM 774 C CA . ASN A 1 115 ? 42.337 -0.129 -1.044 1.00 30.54 103 ASN A CA 1
ATOM 775 C C . ASN A 1 115 ? 41.024 -0.518 -1.680 1.00 32.41 103 ASN A C 1
ATOM 776 O O . ASN A 1 115 ? 40.090 0.297 -1.734 1.00 32.64 103 ASN A O 1
ATOM 781 N N . ALA A 1 116 ? 40.947 -1.750 -2.157 1.00 32.60 104 ALA A N 1
ATOM 782 C CA . ALA A 1 116 ? 39.685 -2.248 -2.719 1.00 34.24 104 ALA A CA 1
ATOM 783 C C . ALA A 1 116 ? 39.261 -3.498 -1.993 1.00 35.27 104 ALA A C 1
ATOM 784 O O . ALA A 1 116 ? 38.589 -4.353 -2.557 1.00 36.40 104 ALA A O 1
ATOM 786 N N . GLY A 1 117 ? 39.637 -3.587 -0.724 1.00 35.14 105 GLY A N 1
ATOM 787 C CA . GLY A 1 117 ? 39.272 -4.730 0.120 1.00 37.24 105 GLY A CA 1
ATOM 788 C C . GLY A 1 117 ? 40.267 -4.849 1.268 1.00 36.69 105 GLY A C 1
ATOM 789 O O . GLY A 1 117 ? 41.142 -4.009 1.429 1.00 35.20 105 GLY A O 1
ATOM 790 N N . SER A 1 118 ? 40.108 -5.900 2.069 1.00 38.12 106 SER A N 1
ATOM 791 C CA . SER A 1 118 ? 41.046 -6.210 3.153 1.00 39.11 106 SER A CA 1
ATOM 792 C C . SER A 1 118 ? 42.434 -6.507 2.628 1.00 37.90 106 SER A C 1
ATOM 793 O O . SER A 1 118 ? 42.582 -7.234 1.612 1.00 37.18 106 SER A O 1
ATOM 796 N N . HIS A 1 119 ? 43.437 -6.018 3.367 1.00 36.29 107 HIS A N 1
ATOM 797 C CA . HIS A 1 119 ? 44.828 -6.449 3.202 1.00 37.04 107 HIS A CA 1
ATOM 798 C C . HIS A 1 119 ? 45.262 -6.242 1.736 1.00 36.58 107 HIS A C 1
ATOM 799 O O . HIS A 1 119 ? 45.845 -7.125 1.077 1.00 36.66 107 HIS A O 1
ATOM 806 N N . ASP A 1 120 ? 44.953 -5.044 1.245 1.00 34.83 108 ASP A N 1
ATOM 807 C CA . ASP A 1 120 ? 45.013 -4.733 -0.203 1.00 35.43 108 ASP A CA 1
ATOM 808 C C . ASP A 1 120 ? 45.666 -3.367 -0.395 1.00 34.17 108 ASP A C 1
ATOM 809 O O . ASP A 1 120 ? 45.266 -2.568 -1.249 1.00 34.36 108 ASP A O 1
ATOM 814 N N . ASN A 1 121 ? 46.684 -3.104 0.422 1.00 33.84 109 ASN A N 1
ATOM 815 C CA . ASN A 1 121 ? 47.453 -1.846 0.333 1.00 32.13 109 ASN A CA 1
ATOM 816 C C . ASN A 1 121 ? 48.541 -1.889 -0.748 1.00 32.38 109 ASN A C 1
ATOM 817 O O . ASN A 1 121 ? 49.346 -2.845 -0.800 1.00 31.67 109 ASN A O 1
ATOM 822 N N . GLY A 1 122 ? 48.557 -0.860 -1.603 1.00 31.76 110 GLY A N 1
ATOM 823 C CA . GLY A 1 122 ? 49.507 -0.821 -2.717 1.00 31.27 110 GLY A CA 1
ATOM 824 C C . GLY A 1 122 ? 50.344 0.450 -2.584 1.00 30.88 110 GLY A C 1
ATOM 825 O O . GLY A 1 122 ? 51.129 0.573 -1.652 1.00 30.09 110 GLY A O 1
ATOM 826 N N . SER A 1 123 ? 50.174 1.400 -3.507 1.00 29.99 111 SER A N 1
ATOM 827 C CA . SER A 1 123 ? 50.863 2.705 -3.339 1.00 28.91 111 SER A CA 1
ATOM 828 C C . SER A 1 123 ? 49.891 3.865 -3.182 1.00 29.33 111 SER A C 1
ATOM 829 O O . SER A 1 123 ? 50.271 4.918 -2.671 1.00 29.18 111 SER A O 1
ATOM 832 N N . GLN A 1 124 ? 48.654 3.708 -3.663 1.00 27.87 112 GLN A N 1
ATOM 833 C CA . GLN A 1 124 ? 47.695 4.817 -3.602 1.00 27.31 112 GLN A CA 1
ATOM 834 C C . GLN A 1 124 ? 47.319 5.146 -2.155 1.00 27.09 112 GLN A C 1
ATOM 835 O O . GLN A 1 124 ? 47.152 4.225 -1.277 1.00 27.25 112 GLN A O 1
ATOM 841 N N . PHE A 1 125 ? 47.203 6.446 -1.911 1.00 27.36 113 PHE A N 1
ATOM 842 C CA . PHE A 1 125 ? 46.876 6.927 -0.552 1.00 27.34 113 PHE A CA 1
ATOM 843 C C . PHE A 1 125 ? 45.980 8.169 -0.730 1.00 27.13 113 PHE A C 1
ATOM 844 O O . PHE A 1 125 ? 45.823 8.689 -1.857 1.00 26.27 113 PHE A O 1
ATOM 852 N N . PHE A 1 126 ? 45.363 8.600 0.366 1.00 25.96 114 PHE A N 1
ATOM 853 C CA . PHE A 1 126 ? 44.480 9.753 0.305 1.00 26.73 114 PHE A CA 1
ATOM 854 C C . PHE A 1 126 ? 44.560 10.600 1.569 1.00 26.78 114 PHE A C 1
ATOM 855 O O . PHE A 1 126 ? 44.970 10.107 2.625 1.00 27.06 114 PHE A O 1
ATOM 863 N N . PHE A 1 127 ? 44.201 11.870 1.425 1.00 27.29 115 PHE A N 1
ATOM 864 C CA . PHE A 1 127 ? 44.031 12.781 2.534 1.00 27.41 115 PHE A CA 1
ATOM 865 C C . PHE A 1 127 ? 42.564 12.951 2.831 1.00 26.81 115 PHE A C 1
ATOM 866 O O . PHE A 1 127 ? 41.732 13.015 1.895 1.00 27.94 115 PHE A O 1
ATOM 874 N N . THR A 1 128 ? 42.229 13.051 4.114 1.00 26.78 116 THR A N 1
ATOM 875 C CA . THR A 1 128 ? 40.825 13.265 4.477 1.00 27.81 116 THR A CA 1
ATOM 876 C C . THR A 1 128 ? 40.509 14.775 4.487 1.00 29.97 116 THR A C 1
ATOM 877 O O . THR A 1 128 ? 41.235 15.601 5.098 1.00 29.00 116 THR A O 1
ATOM 881 N N . LEU A 1 129 ? 39.415 15.107 3.799 1.00 28.22 117 LEU A N 1
ATOM 882 C CA . LEU A 1 129 ? 38.962 16.487 3.726 1.00 28.39 117 LEU A CA 1
ATOM 883 C C . LEU A 1 129 ? 37.916 16.789 4.803 1.00 30.69 117 LEU A C 1
ATOM 884 O O . LEU A 1 129 ? 37.601 17.958 5.068 1.00 31.03 117 LEU A O 1
ATOM 889 N N . GLY A 1 130 ? 37.334 15.740 5.357 1.00 29.79 118 GLY A N 1
ATOM 890 C CA . GLY A 1 130 ? 36.390 15.872 6.464 1.00 32.27 118 GLY A CA 1
ATOM 891 C C . GLY A 1 130 ? 36.534 14.712 7.432 1.00 32.78 118 GLY A C 1
ATOM 892 O O . GLY A 1 130 ? 37.650 14.159 7.588 1.00 32.57 118 GLY A O 1
ATOM 893 N N . ARG A 1 131 ? 35.428 14.323 8.067 1.00 31.98 119 ARG A N 1
ATOM 894 C CA . ARG A 1 131 ? 35.428 13.070 8.858 1.00 33.94 119 ARG A CA 1
ATOM 895 C C . ARG A 1 131 ? 35.281 11.913 7.886 1.00 34.38 119 ARG A C 1
ATOM 896 O O . ARG A 1 131 ? 34.960 12.113 6.701 1.00 35.81 119 ARG A O 1
ATOM 904 N N . ALA A 1 132 ? 35.588 10.716 8.340 1.00 34.23 120 ALA A N 1
ATOM 905 C CA . ALA A 1 132 ? 35.289 9.559 7.519 1.00 33.52 120 ALA A CA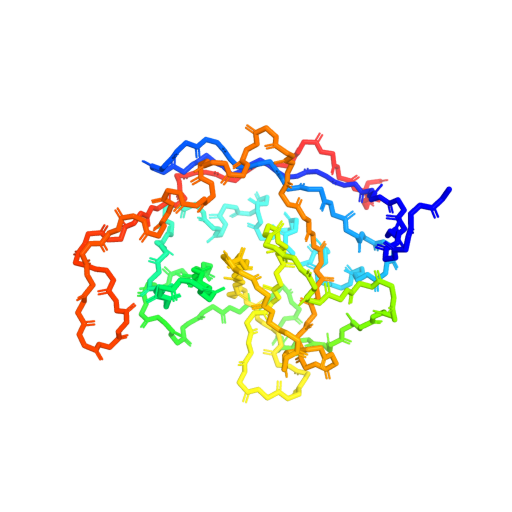 1
ATOM 906 C C . ALA A 1 132 ? 35.163 8.349 8.438 1.00 33.04 120 ALA A C 1
ATOM 907 O O . ALA A 1 132 ? 35.798 7.328 8.227 1.00 31.60 120 ALA A O 1
ATOM 909 N N . ASP A 1 133 ? 34.373 8.498 9.500 1.00 32.73 121 ASP A N 1
ATOM 910 C CA . ASP A 1 133 ? 34.214 7.424 10.484 1.00 32.92 121 ASP A CA 1
ATOM 911 C C . ASP A 1 133 ? 33.943 6.056 9.890 1.00 33.19 121 ASP A C 1
ATOM 912 O O . ASP A 1 133 ? 34.385 5.032 10.459 1.00 32.09 121 ASP A O 1
ATOM 917 N N . GLU A 1 134 ? 33.211 6.024 8.768 1.00 32.74 122 GLU A N 1
ATOM 918 C CA . GLU A 1 134 ? 32.830 4.779 8.119 1.00 33.75 122 GLU A CA 1
ATOM 919 C C . GLU A 1 134 ? 34.055 4.037 7.585 1.00 32.64 122 GLU A C 1
ATOM 920 O O . GLU A 1 134 ? 33.971 2.856 7.305 1.00 33.17 122 GLU A O 1
ATOM 926 N N . LEU A 1 135 ? 35.189 4.733 7.487 1.00 32.78 123 LEU A N 1
ATOM 927 C CA . LEU A 1 135 ? 36.435 4.076 7.085 1.00 31.20 123 LEU A CA 1
ATOM 928 C C . LEU A 1 135 ? 37.261 3.510 8.233 1.00 29.82 123 LEU A C 1
ATOM 929 O O . LEU A 1 135 ? 38.270 2.789 7.994 1.00 29.48 123 LEU A O 1
ATOM 934 N N . ASN A 1 136 ? 36.865 3.827 9.479 1.00 30.13 124 ASN A N 1
ATOM 935 C CA . ASN A 1 136 ? 37.573 3.273 10.638 1.00 29.30 124 ASN A CA 1
ATOM 936 C C . ASN A 1 136 ? 37.625 1.750 10.529 1.00 29.02 124 ASN A C 1
ATOM 937 O O . ASN A 1 136 ? 36.639 1.146 10.176 1.00 29.70 124 ASN A O 1
ATOM 942 N N . ASN A 1 137 ? 38.775 1.149 10.831 1.00 28.04 125 ASN A N 1
ATOM 943 C CA . ASN A 1 137 ? 38.897 -0.331 10.792 1.00 29.28 125 ASN A CA 1
ATOM 944 C C . ASN A 1 137 ? 38.779 -0.921 9.370 1.00 29.28 125 ASN A C 1
ATOM 945 O O . ASN A 1 137 ? 38.582 -2.135 9.199 1.00 29.81 125 ASN A O 1
ATOM 950 N N . LYS A 1 138 ? 38.849 -0.043 8.377 1.00 28.18 126 LYS A N 1
ATOM 951 C CA . LYS A 1 138 ? 38.850 -0.462 6.966 1.00 30.34 126 LYS A CA 1
ATOM 952 C C . LYS A 1 138 ? 40.055 0.041 6.199 1.00 30.29 126 LYS A C 1
ATOM 953 O O . LYS A 1 138 ? 40.490 -0.615 5.233 1.00 31.40 126 LYS A O 1
ATOM 959 N N . HIS A 1 139 ? 40.569 1.217 6.573 1.00 28.79 127 HIS A N 1
ATOM 960 C CA . HIS A 1 139 ? 41.737 1.764 5.862 1.00 29.46 127 HIS A CA 1
ATOM 961 C C . HIS A 1 139 ? 42.819 2.088 6.859 1.00 29.48 127 HIS A C 1
ATOM 962 O O . HIS A 1 139 ? 42.517 2.644 7.916 1.00 30.15 127 HIS A O 1
ATOM 969 N N . THR A 1 140 ? 44.059 1.754 6.530 1.00 28.51 128 THR A N 1
ATOM 970 C CA . THR A 1 140 ? 45.184 2.098 7.373 1.00 28.80 128 THR A CA 1
ATOM 971 C C . THR A 1 140 ? 45.379 3.615 7.424 1.00 28.61 128 THR A C 1
ATOM 972 O O . THR A 1 140 ? 45.547 4.252 6.380 1.00 29.10 128 THR A O 1
ATOM 976 N N . ILE A 1 141 ? 45.368 4.173 8.622 1.00 28.37 129 ILE A N 1
ATOM 977 C CA . ILE A 1 141 ? 45.739 5.590 8.813 1.00 28.43 129 ILE A CA 1
ATOM 978 C C . ILE A 1 141 ? 47.230 5.534 9.190 1.00 27.66 129 ILE A C 1
ATOM 979 O O . ILE A 1 141 ? 47.606 4.930 10.217 1.00 28.91 129 ILE A O 1
ATOM 984 N N . PHE A 1 142 ? 48.071 6.179 8.395 1.00 27.83 130 PHE A N 1
ATOM 985 C CA . PHE A 1 142 ? 49.526 6.142 8.657 1.00 28.01 130 PHE A CA 1
ATOM 986 C C . PHE A 1 142 ? 50.204 7.503 8.867 1.00 27.01 130 PHE A C 1
ATOM 987 O O . PHE A 1 142 ? 51.391 7.539 9.191 1.00 28.35 130 PHE A O 1
ATOM 995 N N . GLY A 1 143 ? 49.496 8.617 8.693 1.00 27.69 131 GLY A N 1
ATOM 996 C CA . GLY A 1 143 ? 50.161 9.925 8.901 1.00 27.88 131 GLY A CA 1
ATOM 997 C C . GLY A 1 143 ? 49.130 11.022 9.116 1.00 27.70 131 GLY A C 1
ATOM 998 O O . GLY A 1 143 ? 47.907 10.794 8.984 1.00 27.62 131 GLY A O 1
ATOM 999 N N . LYS A 1 144 ? 49.610 12.212 9.435 1.00 27.06 132 LYS A N 1
ATOM 1000 C CA . LYS A 1 144 ? 48.697 13.334 9.534 1.00 28.28 132 LYS A CA 1
ATOM 1001 C C . LYS A 1 144 ? 49.437 14.504 8.946 1.00 28.01 132 LYS A C 1
ATOM 1002 O O . LYS A 1 144 ? 50.704 14.580 9.005 1.00 28.88 132 LYS A O 1
ATOM 1008 N N . VAL A 1 145 ? 48.664 15.446 8.436 1.00 28.36 133 VAL A N 1
ATOM 1009 C CA . VAL A 1 145 ? 49.268 16.667 7.845 1.00 29.34 133 VAL A CA 1
ATOM 1010 C C . VAL A 1 145 ? 49.462 17.698 8.973 1.00 29.97 133 VAL A C 1
ATOM 1011 O O . VAL A 1 145 ? 48.561 17.879 9.848 1.00 30.10 133 VAL A O 1
ATOM 1015 N N . THR A 1 146 ? 50.616 18.386 8.968 1.00 29.63 134 THR A N 1
ATOM 1016 C CA . THR A 1 146 ? 50.853 19.432 9.963 1.00 30.29 134 THR A CA 1
ATOM 1017 C C . THR A 1 146 ? 49.771 20.518 9.881 1.00 30.84 134 THR A C 1
ATOM 1018 O O . THR A 1 146 ? 49.219 20.822 8.789 1.00 29.37 134 THR A O 1
ATOM 1022 N N . GLY A 1 147 ? 49.498 21.131 11.019 1.00 30.99 135 GLY A N 1
ATOM 1023 C CA . GLY A 1 147 ? 48.500 22.211 11.069 1.00 32.53 135 GLY A CA 1
ATOM 1024 C C . GLY A 1 147 ? 48.798 23.287 10.022 1.00 33.23 135 GLY A C 1
ATOM 1025 O O . GLY A 1 147 ? 47.889 23.801 9.371 1.00 33.71 135 GLY A O 1
ATOM 1026 N N . ASP A 1 148 ? 50.074 23.593 9.839 1.00 31.34 136 ASP A N 1
ATOM 1027 C CA . ASP A 1 148 ? 50.453 24.706 8.975 1.00 31.29 136 ASP A CA 1
ATOM 1028 C C . ASP A 1 148 ? 50.512 24.312 7.483 1.00 31.43 136 ASP A C 1
ATOM 1029 O O . ASP A 1 148 ? 50.783 25.177 6.630 1.00 31.92 136 ASP A O 1
ATOM 1034 N N . THR A 1 149 ? 50.259 23.029 7.168 1.00 29.98 137 THR A N 1
ATOM 1035 C CA . THR A 1 149 ? 50.119 22.639 5.733 1.00 29.84 137 THR A CA 1
ATOM 1036 C C . THR A 1 149 ? 48.743 22.080 5.358 1.00 29.95 137 THR A C 1
ATOM 1037 O O . THR A 1 149 ? 48.521 21.695 4.193 1.00 30.00 137 THR A O 1
ATOM 1041 N N . VAL A 1 150 ? 47.827 22.047 6.316 1.00 30.58 138 VAL A N 1
ATOM 1042 C CA . VAL A 1 150 ? 46.432 21.643 6.022 1.00 31.52 138 VAL A CA 1
ATOM 1043 C C . VAL A 1 150 ? 45.785 22.488 4.913 1.00 30.38 138 VAL A C 1
ATOM 1044 O O . VAL A 1 150 ? 45.036 21.978 4.081 1.00 28.87 138 VAL A O 1
ATOM 1048 N N . TYR A 1 151 ? 46.075 23.787 4.862 1.00 30.14 139 TYR A N 1
ATOM 1049 C CA . TYR A 1 151 ? 45.419 24.620 3.864 1.00 29.93 139 TYR A CA 1
ATOM 1050 C C . TYR A 1 151 ? 45.833 24.171 2.456 1.00 29.33 139 TYR A C 1
ATOM 1051 O O . TYR A 1 151 ? 45.009 24.132 1.527 1.00 29.21 139 TYR A O 1
ATOM 1060 N N . ASN A 1 152 ? 47.126 23.876 2.291 1.00 28.02 140 ASN A N 1
ATOM 1061 C CA . ASN A 1 152 ? 47.619 23.355 0.980 1.00 28.53 140 ASN A CA 1
ATOM 1062 C C . ASN A 1 152 ? 47.024 21.995 0.627 1.00 28.78 140 ASN A C 1
ATOM 1063 O O . ASN A 1 152 ? 46.706 21.745 -0.529 1.00 27.53 140 ASN A O 1
ATOM 1068 N N . MET A 1 153 ? 46.899 21.127 1.630 1.00 28.30 141 MET A N 1
ATOM 1069 C CA . MET A 1 153 ? 46.273 19.817 1.466 1.00 29.06 141 MET A CA 1
ATOM 1070 C C . MET A 1 153 ? 44.834 20.004 0.987 1.00 29.20 141 MET A C 1
ATOM 1071 O O . MET A 1 153 ? 44.377 19.337 0.028 1.00 28.37 141 MET A O 1
ATOM 1076 N N . LEU A 1 154 ? 44.127 20.957 1.594 1.00 29.11 142 LEU A N 1
ATOM 1077 C CA . LEU A 1 154 ? 42.721 21.176 1.181 1.00 29.73 142 LEU A CA 1
ATOM 1078 C C . LEU A 1 154 ? 42.653 21.776 -0.227 1.00 30.24 142 LEU A C 1
ATOM 1079 O O . LEU A 1 154 ? 41.715 21.510 -0.995 1.00 30.60 142 LEU A O 1
ATOM 1084 N N . ARG A 1 155 ? 43.654 22.585 -0.582 1.00 29.15 143 ARG A N 1
ATOM 1085 C CA . ARG A 1 155 ? 43.697 23.143 -1.913 1.00 30.40 143 ARG A CA 1
ATOM 1086 C C . ARG A 1 155 ? 43.824 22.085 -3.022 1.00 29.88 143 ARG A C 1
ATOM 1087 O O . ARG A 1 155 ? 43.369 22.313 -4.176 1.00 32.29 143 ARG A O 1
ATOM 1095 N N . LEU A 1 156 ? 44.396 20.921 -2.709 1.00 29.93 144 LEU A N 1
ATOM 1096 C CA . LEU A 1 156 ? 44.387 19.800 -3.713 1.00 29.32 144 LEU A CA 1
ATOM 1097 C C . LEU A 1 156 ? 42.958 19.507 -4.202 1.00 30.42 144 LEU A C 1
ATOM 1098 O O . LEU A 1 156 ? 42.758 19.046 -5.320 1.00 31.54 144 LEU A O 1
ATOM 1103 N N . SER A 1 157 ? 41.976 19.776 -3.361 1.00 29.50 145 SER A N 1
ATOM 1104 C CA . SER A 1 157 ? 40.568 19.502 -3.699 1.00 30.43 145 SER A CA 1
ATOM 1105 C C . SER A 1 157 ? 39.830 20.688 -4.336 1.00 30.48 145 SER A C 1
ATOM 1106 O O . SER A 1 157 ? 38.637 20.564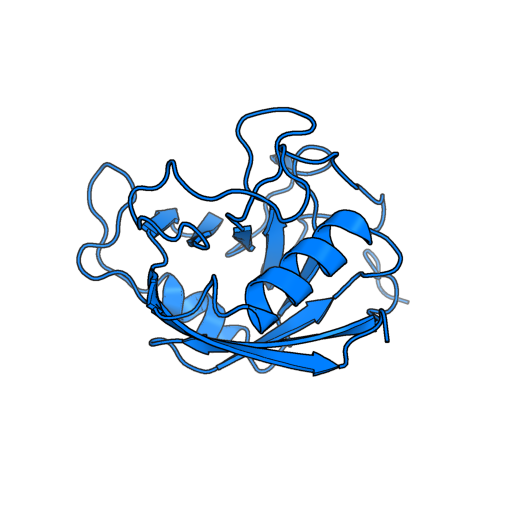 -4.691 1.00 32.27 145 SER A O 1
ATOM 1109 N N . GLU A 1 158 ? 40.511 21.830 -4.436 1.00 34.34 146 GLU A N 1
ATOM 1110 C CA . GLU A 1 158 ? 39.906 23.054 -4.980 1.00 34.63 146 GLU A CA 1
ATOM 1111 C C . GLU A 1 158 ? 39.956 23.026 -6.502 1.00 31.67 146 GLU A C 1
ATOM 1112 O O . GLU A 1 158 ? 40.731 23.769 -7.132 1.00 31.70 146 GLU A O 1
ATOM 1118 N N . VAL A 1 159 ? 39.162 22.120 -7.084 1.00 30.83 147 VAL A N 1
ATOM 1119 C CA . VAL A 1 159 ? 39.275 21.811 -8.495 1.00 30.25 147 VAL A CA 1
ATOM 1120 C C . VAL A 1 159 ? 37.889 21.529 -9.096 1.00 32.20 147 VAL A C 1
ATOM 1121 O O . VAL A 1 159 ? 36.947 21.140 -8.366 1.00 34.83 147 VAL A O 1
ATOM 1125 N N . ASP A 1 160 ? 37.747 21.834 -10.393 1.00 34.93 148 ASP A N 1
ATOM 1126 C CA . ASP A 1 160 ? 36.567 21.445 -11.159 1.00 36.21 148 ASP A CA 1
ATOM 1127 C C . ASP A 1 160 ? 36.680 19.928 -11.404 1.00 34.86 148 ASP A C 1
ATOM 1128 O O . ASP A 1 160 ? 37.771 19.417 -11.738 1.00 36.18 148 ASP A O 1
ATOM 1133 N N . ILE A 1 161 ? 35.577 19.211 -11.213 1.00 36.06 149 ILE A N 1
ATOM 1134 C CA . ILE A 1 161 ? 35.613 17.749 -11.234 1.00 38.10 149 ILE A CA 1
ATOM 1135 C C . ILE A 1 161 ? 34.631 17.163 -12.271 1.00 41.81 149 ILE A C 1
ATOM 1136 O O . ILE A 1 161 ? 33.523 17.661 -12.381 1.00 41.17 149 ILE A O 1
ATOM 1141 N N . ASP A 1 162 ? 35.053 16.131 -13.024 1.00 47.33 150 ASP A N 1
ATOM 1142 C CA . ASP A 1 162 ? 34.162 15.314 -13.912 1.00 54.52 150 ASP A CA 1
ATOM 1143 C C . ASP A 1 162 ? 33.250 14.323 -13.158 1.00 58.81 150 ASP A C 1
ATOM 1144 O O . ASP A 1 162 ? 33.330 14.205 -11.936 1.00 59.39 150 ASP A O 1
ATOM 1149 N N . ASP A 1 163 ? 32.416 13.576 -13.884 1.00 55.92 151 ASP A N 1
ATOM 1150 C CA . ASP A 1 163 ? 31.440 12.677 -13.226 1.00 60.20 151 ASP A CA 1
ATOM 1151 C C . ASP A 1 163 ? 32.030 11.343 -12.654 1.00 57.84 151 ASP A C 1
ATOM 1152 O O . ASP A 1 163 ? 31.275 10.552 -12.021 1.00 61.88 151 ASP A O 1
ATOM 1157 N N . ASP A 1 164 ? 33.327 11.089 -12.907 1.00 51.73 152 ASP A N 1
ATOM 1158 C CA . ASP A 1 164 ? 34.047 9.913 -12.362 1.00 50.38 152 ASP A CA 1
ATOM 1159 C C . ASP A 1 164 ? 34.999 10.326 -11.253 1.00 43.40 152 ASP A C 1
ATOM 1160 O O . ASP A 1 164 ? 36.009 9.643 -10.984 1.00 42.67 152 ASP A O 1
ATOM 1165 N N . GLU A 1 165 ? 34.696 11.476 -10.664 1.00 38.76 153 GLU A N 1
ATOM 1166 C CA . GLU A 1 165 ? 35.435 12.063 -9.556 1.00 35.44 153 GLU A CA 1
ATOM 1167 C C . GLU A 1 165 ? 36.841 12.496 -9.955 1.00 32.98 153 GLU A C 1
ATOM 1168 O O . GLU A 1 165 ? 37.679 12.706 -9.092 1.00 33.76 153 GLU A O 1
ATOM 1174 N N . ARG A 1 166 ? 37.097 12.631 -11.255 1.00 33.24 154 ARG A N 1
ATOM 1175 C CA . ARG A 1 166 ? 38.420 13.050 -11.687 1.00 33.11 154 ARG A CA 1
ATOM 1176 C C . ARG A 1 166 ? 38.486 14.567 -11.976 1.00 32.55 154 ARG A C 1
ATOM 1177 O O . ARG A 1 166 ? 37.647 15.109 -12.716 1.00 33.71 154 ARG A O 1
ATOM 1185 N N . PRO A 1 167 ? 39.468 15.253 -11.361 1.00 31.25 155 PRO A N 1
ATOM 1186 C CA . PRO A 1 167 ? 39.597 16.670 -11.656 1.00 31.82 155 PRO A CA 1
ATOM 1187 C C . PRO A 1 167 ? 39.870 16.894 -13.144 1.00 31.64 155 PRO A C 1
ATOM 1188 O O . PRO A 1 167 ? 40.620 16.120 -13.776 1.00 32.52 155 PRO A O 1
ATOM 1192 N N . HIS A 1 168 ? 39.336 17.979 -13.679 1.00 32.66 156 HIS A N 1
ATOM 1193 C CA . HIS A 1 168 ? 39.673 18.321 -15.061 1.00 33.65 156 HIS A CA 1
ATOM 1194 C C . HIS A 1 168 ? 41.188 18.613 -15.160 1.00 33.26 156 HIS A C 1
ATOM 1195 O O . HIS A 1 168 ? 41.824 18.222 -16.143 1.00 33.95 156 HIS A O 1
ATOM 1202 N N . ASN A 1 169 ? 41.744 19.296 -14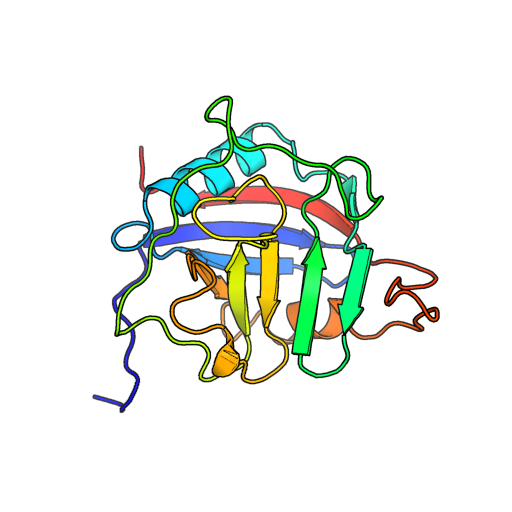.144 1.00 33.84 157 ASN A N 1
ATOM 1203 C CA . ASN A 1 169 ? 43.174 19.654 -14.103 1.00 32.77 157 ASN A CA 1
ATOM 1204 C C . ASN A 1 169 ? 43.673 19.171 -12.737 1.00 31.37 157 ASN A C 1
ATOM 1205 O O . ASN A 1 169 ? 43.775 19.958 -11.780 1.00 29.86 157 ASN A O 1
ATOM 1210 N N . PRO A 1 170 ? 43.967 17.870 -12.635 1.00 30.23 158 PRO A N 1
ATOM 1211 C CA . PRO A 1 170 ? 44.452 17.339 -11.344 1.00 30.03 158 PRO A CA 1
ATOM 1212 C C . PRO A 1 170 ? 45.669 18.120 -10.847 1.00 29.00 158 PRO A C 1
ATOM 1213 O O . PRO A 1 170 ? 46.557 18.448 -11.644 1.00 29.39 158 PRO A O 1
ATOM 1217 N N . HIS A 1 171 ? 45.724 18.365 -9.541 1.00 28.17 159 HIS A N 1
ATOM 1218 C CA . HIS A 1 171 ? 46.994 18.748 -8.905 1.00 28.09 159 HIS A CA 1
ATOM 1219 C C . HIS A 1 171 ? 47.978 17.577 -8.964 1.00 28.54 159 HIS A C 1
ATOM 1220 O O . HIS A 1 171 ? 47.591 16.430 -9.197 1.00 29.00 159 HIS A O 1
ATOM 1227 N N . LYS A 1 172 ? 49.254 17.867 -8.725 1.00 28.67 160 LYS A N 1
ATOM 1228 C CA . LYS A 1 172 ? 50.316 16.860 -8.830 1.00 30.27 160 LYS A CA 1
ATOM 1229 C C . LYS A 1 172 ? 51.289 16.970 -7.658 1.00 29.71 160 LYS A C 1
ATOM 1230 O O . LYS A 1 172 ? 51.550 18.063 -7.178 1.00 29.20 160 LYS A O 1
ATOM 1236 N N . ILE A 1 173 ? 51.911 15.847 -7.318 1.00 30.68 161 ILE A N 1
ATOM 1237 C CA . ILE A 1 173 ? 53.129 15.850 -6.528 1.00 29.98 161 ILE A CA 1
ATOM 1238 C C . ILE A 1 173 ? 54.291 16.074 -7.507 1.00 32.13 161 ILE A C 1
ATOM 1239 O O . ILE A 1 173 ? 54.556 15.235 -8.388 1.00 32.77 161 ILE A O 1
ATOM 1244 N N . LYS A 1 174 ? 55.001 17.186 -7.358 1.00 28.55 162 LYS A N 1
ATOM 1245 C CA . LYS A 1 174 ? 56.240 17.330 -8.110 1.00 30.71 162 LYS A CA 1
ATOM 1246 C C . LYS A 1 174 ? 57.336 16.425 -7.558 1.00 30.43 162 LYS A C 1
ATOM 1247 O O . LYS A 1 174 ? 57.990 15.658 -8.300 1.00 30.79 162 LYS A O 1
ATOM 1253 N N . SER A 1 175 ? 57.535 16.489 -6.242 1.00 30.31 163 SER A N 1
ATOM 1254 C CA . SER A 1 175 ? 58.555 15.659 -5.617 1.00 32.74 163 SER A CA 1
ATOM 1255 C C . SER A 1 175 ? 58.158 15.333 -4.184 1.00 32.90 163 SER A C 1
ATOM 1256 O O . SER A 1 175 ? 57.397 16.060 -3.547 1.00 32.62 163 SER A O 1
ATOM 1259 N N . CYS A 1 176 ? 58.716 14.223 -3.703 1.00 35.19 164 CYS A N 1
ATOM 1260 C CA . CYS A 1 176 ? 58.502 13.762 -2.328 1.00 34.98 164 CYS A CA 1
ATOM 1261 C C . CYS A 1 176 ? 59.887 13.698 -1.717 1.00 36.27 164 CYS A C 1
ATOM 1262 O O . CYS A 1 176 ? 60.848 13.292 -2.392 1.00 38.51 164 CYS A O 1
ATOM 1265 N N . GLU A 1 177 ? 60.033 14.163 -0.482 1.00 35.94 165 GLU A N 1
ATOM 1266 C CA . GLU A 1 177 ? 61.296 13.964 0.215 1.00 37.30 165 GLU A CA 1
ATOM 1267 C C . GLU A 1 177 ? 61.083 13.548 1.656 1.00 35.08 165 GLU A C 1
ATOM 1268 O O . GLU A 1 177 ? 60.084 13.907 2.288 1.00 33.80 165 GLU A O 1
ATOM 1274 N N . VAL A 1 178 ? 62.010 12.737 2.136 1.00 35.94 166 VAL A N 1
ATOM 1275 C CA . VAL A 1 178 ? 61.940 12.238 3.497 1.00 33.90 166 VAL A CA 1
ATOM 1276 C C . VAL A 1 178 ? 62.793 13.153 4.369 1.00 35.08 166 VAL A C 1
ATOM 1277 O O . VAL A 1 178 ? 64.043 13.173 4.266 1.00 36.82 166 VAL A O 1
ATOM 1281 N N . LEU A 1 179 ? 62.118 13.891 5.230 1.00 33.78 167 LEU A N 1
ATOM 1282 C CA . LEU A 1 179 ? 62.780 14.795 6.171 1.00 36.05 167 LEU A CA 1
ATOM 1283 C C . LEU A 1 179 ? 63.310 14.096 7.404 1.00 36.40 167 LEU A C 1
ATOM 1284 O O . LEU A 1 179 ? 64.325 14.485 7.933 1.00 36.90 167 LEU A O 1
ATOM 1289 N N . PHE A 1 180 ? 62.616 13.062 7.857 1.00 33.24 168 PHE A N 1
ATOM 1290 C CA . PHE A 1 180 ? 63.127 12.218 8.940 1.00 33.94 168 PHE A CA 1
ATOM 1291 C C . PHE A 1 180 ? 62.684 10.792 8.682 1.00 34.07 168 PHE A C 1
ATOM 1292 O O . PHE A 1 180 ? 61.478 10.514 8.612 1.00 33.09 168 PHE A O 1
ATOM 1300 N N . ASN A 1 181 ? 63.669 9.902 8.543 1.00 35.06 169 ASN A N 1
ATOM 1301 C CA . ASN A 1 181 ? 63.404 8.488 8.282 1.00 34.48 169 ASN A CA 1
ATOM 1302 C C . ASN A 1 181 ? 63.510 7.656 9.580 1.00 36.23 169 ASN A C 1
ATOM 1303 O O . ASN A 1 181 ? 64.614 7.434 10.094 1.00 37.58 169 ASN A O 1
ATOM 1308 N N . PRO A 1 182 ? 62.360 7.179 10.107 1.00 35.86 170 PRO A N 1
ATOM 1309 C CA . PRO A 1 182 ? 62.360 6.536 11.409 1.00 39.21 170 PRO A CA 1
ATOM 1310 C C . PRO A 1 182 ? 62.897 5.093 11.315 1.00 40.95 170 PRO A C 1
ATOM 1311 O O . PRO A 1 182 ? 62.984 4.422 12.313 1.00 44.02 170 PRO A O 1
ATOM 1315 N N . PHE A 1 183 ? 63.235 4.627 10.117 1.00 40.67 171 PHE A N 1
ATOM 1316 C CA . PHE A 1 183 ? 63.733 3.255 9.942 1.00 44.51 171 PHE A CA 1
ATOM 1317 C C . PHE A 1 183 ? 65.256 3.219 9.841 1.00 49.76 171 PHE A C 1
ATOM 1318 O O . PHE A 1 183 ? 65.868 2.152 9.942 1.00 53.62 171 PHE A O 1
ATOM 1326 N N . ASP A 1 184 ? 65.862 4.395 9.670 1.00 52.08 172 ASP A N 1
ATOM 1327 C CA . ASP A 1 184 ? 67.333 4.524 9.776 1.00 59.34 172 ASP A CA 1
ATOM 1328 C C . ASP A 1 184 ? 67.909 4.087 11.133 1.00 65.16 172 ASP A C 1
ATOM 1329 O O . ASP A 1 184 ? 67.357 4.421 12.189 1.00 65.36 172 ASP A O 1
#

Foldseek 3Di:
DDDLDADDFAWWKWFQWPLGIWIKTWNCVQCVQLQVQQQVCQVVFVQAFKFQFFADPQFKTKIQASVSPVPHFATPPPAQAAAGADPSDAQQAFFWKWADADFGGGGGGMIIGTNGGDRVCHVPIHTTIGTDPVCVVSSNVQNVAPADPVRGGPDTMGGNHMHIPGDRVD

Organism: Homo sapiens (NCBI:txid9606)

Nearest PDB structures (foldseek):
  2hq6-assembly1_A  TM=1.006E+00  e=1.203E-37  Homo sapiens
  7dvq-assembly1_z  TM=9.889E-01  e=5.337E-32  Homo sapiens
  1zkc-assembly2_B  TM=9.522E-01  e=4.775E-22  Homo sapiens
  7abi-assembly1_t  TM=9.538E-01  e=2.051E-21  Homo sapiens
  7dvq-assembly1_9  TM=9.237E-01  e=1.287E-21  Homo sapiens

Sequence (170 aa):
VPRGSEPPTNGKVLLKTTAGDIDIELWSKEAPKACRNFIQLCLEAYYDNTIFHRVVPGFIVQGGDPTGTGSGGESIYGAPFKDEFHSRLRFNRRGLVAMANAGSHDNGSQFFFTLGRADELNNKHTIFGKVTGDTVYNMLRLSEVDIDDDERPHNPHKIKSCEVLFNPFD

B-factor: mean 36.17, std 9.12, range [25.96, 90.97]

Radius of gyration: 14.46 Å; Cα contacts (8 Å, |Δi|>4): 416; chains: 1; bounding box: 36×33×43 Å